Protein AF-A0A7Y6JUR5-F1 (afdb_monomer)

Radius of gyration: 25.13 Å; Cα contacts (8 Å, |Δi|>4): 75; chains: 1; bounding box: 66×39×54 Å

Foldseek 3Di:
DDDDDPVRQVVVLVVQCVVPQAFPVPRHGDDPQWDFDADPVPRHTDGIHHPVVNVVVVVLVVVLVVDDPPDRSVVVVVVVCVCPDPNHDDPPDDDPPDDDPVRVVVVVVVVVVVVVVVVVVVVVVD

Organism: NCBI:txid2782701

pLDDT: mean 94.05, std 4.1, range [61.28, 97.75]

Mean predicted aligned error: 6.37 Å
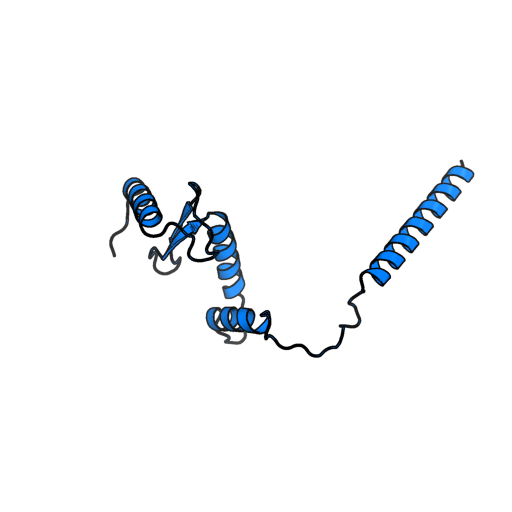
Solvent-accessible surface area (backbone atoms only — not comparable to full-atom values): 7708 Å² total; per-residue (Å²): 139,84,86,74,52,76,68,53,44,54,53,49,49,57,50,47,41,72,80,45,51,42,16,82,84,83,64,45,75,56,70,90,66,54,41,81,41,55,42,91,87,82,68,48,75,74,46,65,32,37,48,67,58,51,59,49,48,55,52,50,56,61,54,36,73,68,52,59,94,89,50,57,44,65,64,49,53,55,51,47,53,51,50,73,35,94,87,22,90,77,84,92,73,79,62,90,87,66,67,54,72,63,56,49,48,52,52,51,50,53,50,52,52,52,53,51,52,50,52,55,51,57,65,73,77,108

Sequence (126 aa):
MRRLSKTELTGYRKRWQRENPTCPLCKRTMDEDTVVDHDHKTGECRAVVCRWCNAVLGKIENWAGRIGQGIDPIAFLSATAEYLGVDGPRRGVIYPSHKTEDEKRLARNKKARLTRAKAKRAAAET

Nearest PDB structures (foldseek):
  8hl4-assembly1_S13P  TM=2.336E-01  e=4.225E+00  Sulfolobus acidocaldarius DSM 639

Secondary structure (DSSP, 8-state):
-PPPPHHHHHHHHHHHHHH-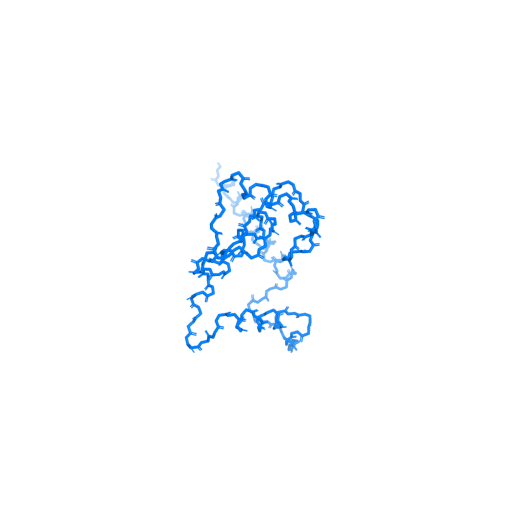-B-TTT-PBP-S-EEEEE-TTT--EEEEEEHHHHHHHHHHHHHHTT--TT--HHHHHHHHHHHHSTTS---S---TTPPPHHHHHHHHHHHHHHHHHHHHHHHH--

Structure (mmCIF, N/CA/C/O backbone):
data_AF-A0A7Y6JUR5-F1
#
_entry.id   AF-A0A7Y6JUR5-F1
#
loop_
_atom_site.group_PDB
_atom_site.id
_atom_site.type_symbol
_atom_site.label_atom_id
_atom_site.label_alt_id
_atom_site.label_comp_id
_atom_site.label_asym_i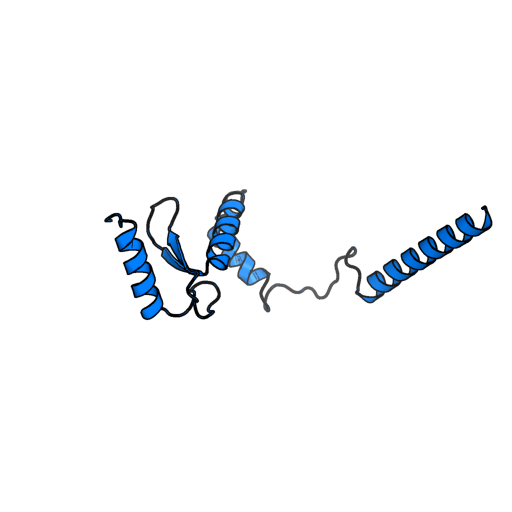d
_atom_site.label_entity_id
_atom_site.lab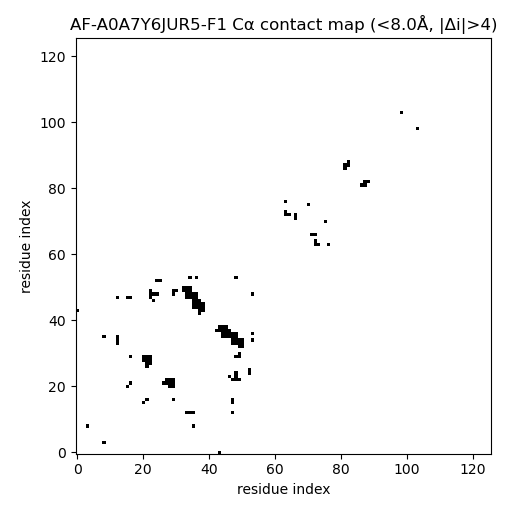el_seq_id
_atom_site.pdbx_PDB_ins_code
_atom_site.Cartn_x
_atom_site.Cartn_y
_atom_site.Cartn_z
_atom_site.occupancy
_atom_site.B_iso_or_equiv
_atom_site.auth_seq_id
_atom_site.auth_comp_id
_atom_site.auth_asym_id
_atom_site.auth_atom_id
_atom_site.pdbx_PDB_model_num
ATOM 1 N N . MET A 1 1 ? -23.611 5.412 17.649 1.00 84.44 1 MET A N 1
ATOM 2 C CA . MET A 1 1 ? -22.190 5.146 17.982 1.00 84.44 1 MET A CA 1
ATOM 3 C C . MET A 1 1 ? -21.689 6.207 18.957 1.00 84.44 1 MET A C 1
ATOM 5 O O . MET A 1 1 ? -22.058 7.365 18.795 1.00 84.44 1 MET A O 1
ATOM 9 N N . ARG A 1 2 ? -20.898 5.837 19.976 1.00 94.00 2 ARG A N 1
ATOM 10 C CA . ARG A 1 2 ? -20.322 6.785 20.954 1.00 94.00 2 ARG A CA 1
ATOM 11 C C . ARG A 1 2 ? -18.919 7.215 20.516 1.00 94.00 2 ARG A C 1
ATOM 13 O O . ARG A 1 2 ? -18.118 6.369 20.138 1.00 94.00 2 ARG A O 1
ATOM 20 N N . ARG A 1 3 ? -18.602 8.510 20.620 1.00 95.12 3 ARG A N 1
ATOM 21 C CA . ARG A 1 3 ? -17.258 9.048 20.347 1.00 95.12 3 ARG A CA 1
ATOM 22 C C . ARG A 1 3 ? -16.314 8.781 21.525 1.00 95.12 3 ARG A C 1
ATOM 24 O O . ARG A 1 3 ? -16.691 9.000 22.674 1.00 95.12 3 ARG A O 1
ATOM 31 N N . LEU A 1 4 ? -15.093 8.338 21.230 1.00 95.25 4 LEU A N 1
ATOM 32 C CA . LEU A 1 4 ? -14.028 8.170 22.222 1.00 95.25 4 LEU A CA 1
ATOM 33 C C . LEU A 1 4 ? -13.299 9.499 22.464 1.00 95.25 4 LEU A C 1
ATOM 35 O O . LEU A 1 4 ? -12.998 10.232 21.521 1.00 95.25 4 LEU A O 1
ATOM 39 N N . SER A 1 5 ? -12.965 9.792 23.718 1.00 95.56 5 SER A N 1
ATOM 40 C CA . SER A 1 5 ? -11.976 10.818 24.067 1.00 95.56 5 SER A CA 1
ATOM 41 C C . SER A 1 5 ? -10.550 10.366 23.710 1.00 95.56 5 SER A C 1
ATOM 43 O O . SER A 1 5 ? -10.296 9.187 23.461 1.00 95.56 5 SER A O 1
ATOM 45 N N . LYS A 1 6 ? -9.575 11.288 23.730 1.00 92.50 6 LYS A N 1
ATOM 46 C CA . LYS A 1 6 ? -8.158 10.964 23.452 1.00 92.50 6 LYS A CA 1
ATOM 47 C C . LYS A 1 6 ? -7.597 9.894 24.404 1.00 92.50 6 LYS A C 1
ATOM 49 O O . LYS A 1 6 ? -6.877 8.988 23.977 1.00 92.50 6 LYS A O 1
ATOM 54 N N . THR A 1 7 ? -7.951 9.976 25.686 1.00 93.62 7 THR A N 1
ATOM 55 C CA . THR A 1 7 ? -7.534 9.004 26.708 1.00 93.62 7 THR A CA 1
ATOM 56 C C . THR A 1 7 ? -8.162 7.638 26.450 1.00 93.62 7 THR A C 1
ATOM 58 O O . THR A 1 7 ? -7.470 6.619 26.458 1.00 93.62 7 THR A O 1
ATOM 61 N N . GLU A 1 8 ? -9.459 7.605 26.137 1.00 96.50 8 GLU A N 1
ATOM 62 C CA . GLU A 1 8 ? -10.157 6.362 25.807 1.00 96.50 8 GLU A CA 1
ATOM 63 C C . GLU A 1 8 ? -9.628 5.721 24.523 1.00 96.50 8 GLU A C 1
ATOM 65 O O . GLU A 1 8 ? -9.502 4.500 24.479 1.00 96.50 8 GLU A O 1
ATOM 70 N N . LEU A 1 9 ? -9.258 6.521 23.517 1.00 95.44 9 LEU A N 1
ATOM 71 C CA . LEU A 1 9 ? -8.656 6.044 22.272 1.00 95.44 9 LEU A CA 1
ATOM 72 C C . LEU A 1 9 ? -7.316 5.345 22.529 1.00 95.44 9 LEU A C 1
ATOM 74 O O . LEU A 1 9 ? -7.043 4.283 21.971 1.00 95.44 9 LEU A O 1
ATOM 78 N N . THR A 1 10 ? -6.498 5.899 23.426 1.00 94.19 10 THR A N 1
ATOM 79 C CA . THR A 1 10 ? -5.224 5.284 23.827 1.00 94.19 10 THR A CA 1
ATOM 80 C C . THR A 1 10 ? -5.455 3.946 24.528 1.00 94.19 10 THR A C 1
ATOM 82 O O . THR A 1 10 ? -4.781 2.961 24.221 1.00 94.19 10 THR A O 1
ATOM 85 N N . GLY A 1 11 ? -6.430 3.886 25.442 1.00 95.19 11 GLY A N 1
ATOM 86 C CA . GLY A 1 11 ? -6.821 2.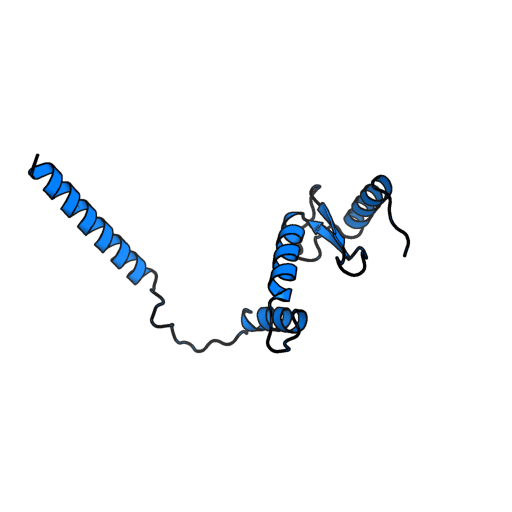643 26.110 1.00 95.19 11 GLY A CA 1
ATOM 87 C C . GLY A 1 11 ? -7.395 1.605 25.142 1.00 95.19 11 GLY A C 1
ATOM 88 O O . GLY A 1 11 ? -7.039 0.432 25.226 1.00 95.19 11 GLY A O 1
ATOM 89 N N . TYR A 1 12 ? -8.234 2.038 24.199 1.00 96.12 12 TYR A N 1
ATOM 90 C CA . TYR A 1 12 ? -8.795 1.206 23.134 1.00 96.12 12 TYR A CA 1
ATOM 91 C C . TYR A 1 12 ? -7.692 0.595 22.267 1.00 96.12 12 TYR A C 1
ATOM 93 O O . TYR A 1 12 ? -7.653 -0.623 22.114 1.00 96.12 12 TYR A O 1
ATOM 101 N N . ARG A 1 13 ? -6.736 1.414 21.804 1.00 95.69 13 ARG A N 1
ATOM 102 C CA . ARG A 1 13 ? -5.591 0.958 21.004 1.00 95.69 13 ARG A CA 1
ATOM 103 C C . ARG A 1 13 ? -4.804 -0.144 21.713 1.00 95.69 13 ARG A C 1
ATOM 105 O O . ARG A 1 13 ? -4.565 -1.199 21.136 1.00 95.69 13 ARG A O 1
ATOM 112 N N . LYS A 1 14 ? -4.461 0.075 22.989 1.00 94.56 14 LYS A N 1
ATOM 113 C CA . LYS A 1 14 ? -3.717 -0.904 23.798 1.00 94.56 14 LYS A CA 1
ATOM 114 C C . LYS A 1 14 ? -4.504 -2.196 24.033 1.00 94.56 14 LYS A C 1
ATOM 116 O O . LYS A 1 14 ? -3.901 -3.263 24.036 1.00 94.56 14 LYS A O 1
ATOM 121 N N . ARG A 1 15 ? -5.823 -2.120 24.261 1.00 95.69 15 ARG A N 1
ATOM 122 C CA . ARG A 1 15 ? -6.678 -3.316 24.400 1.00 95.69 15 ARG A CA 1
ATOM 123 C C . ARG A 1 15 ? -6.702 -4.124 23.107 1.00 95.69 15 ARG A C 1
ATOM 125 O O . ARG A 1 15 ? -6.367 -5.302 23.139 1.00 95.69 15 ARG A O 1
ATOM 132 N N . TRP A 1 16 ? -6.971 -3.462 21.982 1.00 95.81 16 TRP A N 1
ATOM 133 C CA . TRP A 1 16 ? -7.002 -4.106 20.672 1.00 95.81 16 TRP A CA 1
ATOM 134 C C . TRP A 1 16 ? -5.687 -4.811 20.350 1.00 95.81 16 TRP A C 1
ATOM 136 O O . TRP A 1 16 ? -5.717 -5.952 19.915 1.00 95.81 16 TRP A O 1
ATOM 146 N N . GLN A 1 17 ? -4.536 -4.169 20.580 1.00 94.19 17 GLN A N 1
ATOM 147 C CA . GLN A 1 17 ? -3.229 -4.782 20.309 1.00 94.19 17 GLN A CA 1
ATOM 148 C C . GLN A 1 17 ? -2.984 -6.062 21.118 1.00 94.19 17 GLN A C 1
ATOM 150 O O . GLN A 1 17 ? -2.320 -6.965 20.623 1.00 94.19 17 GLN A O 1
ATOM 155 N N . ARG A 1 18 ? -3.503 -6.158 22.349 1.00 94.25 18 ARG A N 1
ATOM 156 C CA . ARG A 1 18 ? -3.378 -7.388 23.148 1.00 94.25 18 ARG A CA 1
ATOM 157 C C . ARG A 1 18 ? -4.233 -8.522 22.596 1.00 94.25 18 ARG A C 1
ATOM 159 O O . ARG A 1 18 ? -3.798 -9.664 22.607 1.00 94.25 18 ARG A O 1
ATOM 166 N N . GLU A 1 19 ? -5.434 -8.198 22.135 1.00 96.25 19 GLU A N 1
ATOM 167 C CA . GLU A 1 19 ? -6.376 -9.166 21.559 1.00 96.25 19 GLU A CA 1
ATOM 168 C C . GLU A 1 19 ? -5.992 -9.555 20.122 1.00 96.25 19 GLU A C 1
ATOM 170 O O . GLU A 1 19 ? -6.234 -10.673 19.683 1.00 96.25 19 GLU A O 1
ATOM 175 N N . ASN A 1 20 ? -5.359 -8.633 19.398 1.00 95.88 20 ASN A N 1
ATOM 176 C CA . ASN A 1 20 ? -4.992 -8.748 17.995 1.00 95.88 20 ASN A CA 1
ATOM 177 C C . ASN A 1 20 ? -3.541 -8.271 17.832 1.00 95.88 20 ASN A C 1
ATOM 179 O O . ASN A 1 20 ? -3.319 -7.118 17.463 1.00 95.88 20 ASN A O 1
ATOM 183 N N . PRO A 1 21 ? -2.532 -9.116 18.104 1.00 95.19 21 PRO A N 1
ATOM 184 C CA . PRO A 1 21 ? -1.128 -8.695 18.107 1.00 95.19 21 PRO A CA 1
ATOM 185 C C . PRO A 1 21 ? -0.561 -8.415 16.708 1.00 95.19 21 PRO A C 1
ATOM 187 O O . PRO A 1 21 ? 0.532 -7.864 16.583 1.00 95.19 21 PRO A O 1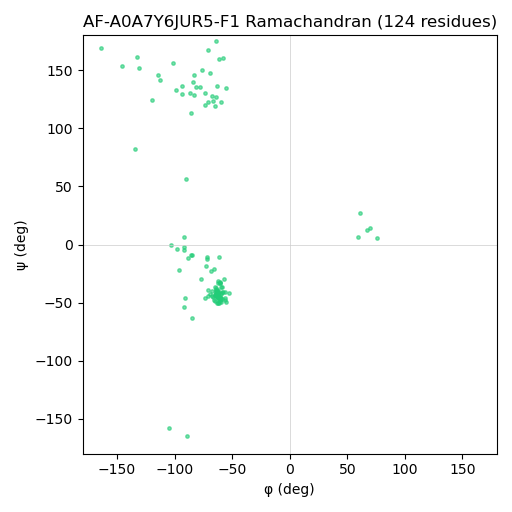
ATOM 190 N N . THR A 1 22 ? -1.278 -8.769 15.640 1.00 97.44 22 THR A N 1
ATOM 191 C CA . THR A 1 22 ? -0.838 -8.596 14.248 1.00 97.44 22 THR A CA 1
ATOM 192 C C . THR A 1 22 ? -1.671 -7.565 13.502 1.00 97.44 22 THR A C 1
ATOM 194 O O . THR A 1 22 ? -2.894 -7.529 13.630 1.00 97.44 22 THR A O 1
ATOM 197 N N . CYS A 1 23 ? -1.022 -6.773 12.650 1.00 96.94 23 CYS A N 1
ATOM 198 C CA . CYS A 1 23 ? -1.689 -5.803 11.791 1.00 96.94 23 CYS A CA 1
ATOM 199 C C . CYS A 1 23 ? -2.605 -6.534 10.790 1.00 96.94 23 CYS A C 1
ATOM 201 O O . CYS A 1 23 ? -2.116 -7.389 10.045 1.00 96.94 23 CYS A O 1
ATOM 203 N N . PRO A 1 24 ? -3.901 -6.190 10.688 1.00 97.00 24 PRO A N 1
ATOM 204 C CA . PRO A 1 24 ? -4.832 -6.902 9.813 1.00 97.00 24 PRO A CA 1
ATOM 205 C C . PRO A 1 24 ? -4.508 -6.744 8.321 1.00 97.00 24 PRO A C 1
ATOM 207 O O . PRO A 1 24 ? -4.913 -7.601 7.539 1.00 97.00 24 PRO A O 1
ATOM 210 N N . LEU A 1 25 ? -3.754 -5.707 7.934 1.00 96.00 25 LEU A N 1
ATOM 211 C CA . LEU A 1 25 ? -3.363 -5.443 6.546 1.00 96.00 25 LEU A CA 1
ATOM 212 C C . LEU A 1 25 ? -2.111 -6.230 6.143 1.00 96.00 25 LEU A C 1
ATOM 214 O O . LEU A 1 25 ? -2.173 -7.096 5.280 1.00 96.00 25 LEU A O 1
ATOM 218 N N . CYS A 1 26 ? -0.968 -5.967 6.785 1.00 96.25 26 CYS A N 1
ATOM 219 C CA . CYS A 1 26 ? 0.302 -6.605 6.406 1.00 96.25 26 CYS A CA 1
ATOM 220 C C . CYS A 1 26 ? 0.616 -7.907 7.153 1.00 96.25 26 CYS A C 1
ATOM 222 O O . CYS A 1 26 ? 1.669 -8.489 6.912 1.00 96.25 26 CYS A O 1
ATOM 224 N N . LYS A 1 27 ? -0.240 -8.328 8.093 1.00 96.69 27 LYS A N 1
ATOM 225 C CA . LYS A 1 27 ? -0.105 -9.543 8.920 1.00 96.69 27 LYS A CA 1
ATOM 226 C C . LYS A 1 27 ? 1.160 -9.631 9.788 1.00 96.69 27 LYS A C 1
ATOM 228 O O . LYS A 1 27 ? 1.375 -10.633 10.456 1.00 96.69 27 LYS A O 1
ATOM 233 N N . ARG A 1 28 ? 1.974 -8.573 9.841 1.00 95.31 28 ARG A N 1
ATOM 234 C CA . ARG A 1 28 ? 3.137 -8.473 10.737 1.00 95.31 28 ARG A CA 1
ATOM 235 C C . ARG A 1 28 ? 2.700 -8.168 12.168 1.00 95.31 28 ARG A C 1
ATOM 237 O O . ARG A 1 28 ? 1.706 -7.466 12.366 1.00 95.31 28 ARG A O 1
ATOM 244 N N . THR A 1 29 ? 3.473 -8.638 13.143 1.00 95.31 29 THR A N 1
ATOM 245 C CA . THR A 1 29 ? 3.327 -8.255 14.554 1.00 95.31 29 THR A CA 1
ATOM 246 C C . THR A 1 29 ? 3.412 -6.739 14.699 1.00 95.31 29 THR A C 1
ATOM 248 O O . THR A 1 29 ? 4.259 -6.097 14.078 1.00 95.31 29 THR A O 1
ATOM 251 N N . MET A 1 30 ? 2.499 -6.164 15.473 1.00 91.56 30 MET A N 1
ATOM 252 C CA . MET A 1 30 ? 2.453 -4.731 15.725 1.00 91.56 30 MET A CA 1
ATOM 253 C C . MET A 1 30 ? 3.449 -4.338 16.814 1.00 91.56 30 MET A C 1
ATOM 255 O O . MET A 1 30 ? 3.521 -4.982 17.856 1.00 91.56 30 MET A O 1
ATOM 259 N N . ASP A 1 31 ? 4.180 -3.256 16.565 1.00 87.88 31 ASP A N 1
ATOM 260 C CA . ASP A 1 31 ? 5.022 -2.579 17.545 1.00 87.88 31 ASP A CA 1
ATOM 261 C C . ASP A 1 31 ? 4.217 -1.494 18.293 1.00 87.88 31 ASP A C 1
ATOM 263 O O . ASP A 1 31 ? 2.980 -1.468 18.281 1.00 87.88 31 ASP A O 1
ATOM 267 N N . GLU A 1 32 ? 4.907 -0.595 18.991 1.00 86.38 32 GLU A N 1
ATOM 268 C CA . GLU A 1 32 ? 4.266 0.507 19.716 1.00 86.38 32 GLU A CA 1
ATOM 269 C C . GLU A 1 32 ? 3.713 1.605 18.786 1.00 86.38 32 GLU A C 1
ATOM 271 O O . GLU A 1 32 ? 2.827 2.376 19.190 1.00 86.38 32 GLU A O 1
ATOM 276 N N . ASP A 1 33 ? 4.178 1.660 17.531 1.00 92.31 33 ASP A N 1
ATOM 277 C CA . ASP A 1 33 ? 3.823 2.687 16.550 1.00 92.31 33 ASP A CA 1
ATOM 278 C C . ASP A 1 33 ? 2.591 2.302 15.716 1.00 92.31 33 ASP A C 1
ATOM 280 O O . ASP A 1 33 ? 2.567 2.261 14.478 1.00 92.31 33 ASP A O 1
ATOM 284 N N . THR A 1 34 ? 1.509 2.029 16.437 1.00 96.00 34 THR A N 1
ATOM 285 C CA . THR A 1 34 ? 0.197 1.765 15.856 1.00 96.00 34 THR A CA 1
ATOM 286 C C . THR A 1 34 ? -0.736 2.955 15.930 1.00 96.00 34 THR A C 1
ATOM 288 O O . THR A 1 34 ? -0.640 3.819 16.804 1.00 96.00 34 THR A O 1
ATOM 291 N N . VAL A 1 35 ? -1.703 2.971 15.026 1.00 96.56 35 VAL A N 1
ATOM 292 C CA . VAL A 1 35 ? -2.740 3.994 14.943 1.00 96.56 35 VAL A CA 1
ATOM 293 C C . VAL A 1 35 ? -4.108 3.333 14.835 1.00 96.56 35 VAL A C 1
ATOM 295 O O . VAL A 1 35 ? -4.222 2.201 14.366 1.00 96.56 35 VAL A O 1
ATOM 298 N N . VAL A 1 36 ? -5.136 4.033 15.312 1.00 97.38 36 VAL A N 1
ATOM 299 C CA . VAL A 1 36 ? -6.530 3.616 15.134 1.00 97.38 36 VAL A CA 1
ATOM 300 C C . VAL A 1 36 ? -6.997 4.157 13.789 1.00 97.38 36 VAL A C 1
ATOM 302 O O . VAL A 1 36 ? -7.080 5.371 13.603 1.00 97.38 36 VAL A O 1
ATOM 305 N N . ASP A 1 37 ? -7.255 3.251 12.861 1.00 97.56 37 ASP A N 1
ATOM 306 C CA . ASP A 1 37 ? -7.811 3.549 11.550 1.00 97.56 37 ASP A CA 1
ATOM 307 C C . ASP A 1 37 ? -9.341 3.671 11.636 1.00 97.56 37 ASP A C 1
ATOM 309 O O . ASP A 1 37 ? -9.987 2.992 12.442 1.00 97.56 37 ASP A O 1
ATOM 313 N N . HIS A 1 38 ? -9.928 4.550 10.826 1.00 96.31 38 HIS A N 1
ATOM 314 C CA . HIS A 1 38 ? -11.366 4.809 10.821 1.00 96.31 38 HIS A CA 1
ATOM 315 C C . HIS A 1 38 ? -11.875 5.132 9.419 1.00 96.31 38 HIS A C 1
ATOM 317 O O . HIS A 1 38 ? -11.142 5.642 8.575 1.00 96.31 38 HIS A O 1
ATOM 323 N N . ASP A 1 39 ? -13.149 4.848 9.182 1.00 93.81 39 ASP A N 1
ATOM 324 C CA . ASP A 1 39 ? -13.832 5.235 7.956 1.00 93.81 39 ASP A CA 1
ATOM 325 C C . ASP A 1 39 ? -14.049 6.760 7.945 1.00 93.81 39 ASP A C 1
ATOM 327 O O . ASP A 1 39 ? -14.670 7.324 8.848 1.00 93.81 39 ASP A O 1
ATOM 331 N N . HIS A 1 40 ? -13.539 7.448 6.922 1.00 90.50 40 HIS A N 1
ATOM 332 C CA . HIS A 1 40 ? -13.636 8.907 6.809 1.00 90.50 40 HIS A CA 1
ATOM 333 C C . HIS A 1 40 ? -15.047 9.430 6.470 1.00 90.50 40 HIS A C 1
ATOM 335 O O . HIS A 1 40 ? -15.286 10.632 6.575 1.00 90.50 40 HIS A O 1
ATOM 341 N N . LYS A 1 41 ? -15.982 8.563 6.062 1.00 90.25 41 LYS A N 1
ATOM 342 C CA . LYS A 1 41 ? -17.387 8.902 5.793 1.00 90.25 41 LYS A CA 1
ATOM 343 C C . LYS A 1 41 ? -18.250 8.730 7.040 1.00 90.25 41 LYS A C 1
ATOM 345 O O . LYS A 1 41 ? -19.058 9.606 7.338 1.00 90.25 41 LYS A O 1
ATOM 350 N N . THR A 1 42 ? -18.102 7.615 7.759 1.00 94.62 42 THR A N 1
ATOM 351 C CA . THR A 1 42 ? -18.955 7.294 8.923 1.00 94.62 42 THR A CA 1
ATOM 352 C C . THR A 1 42 ? -18.330 7.692 10.262 1.00 94.62 42 THR A C 1
ATOM 354 O O . THR A 1 42 ? -19.043 7.873 11.251 1.00 94.62 42 THR A O 1
ATOM 357 N N . GLY A 1 43 ? -17.005 7.840 10.310 1.00 94.56 43 GLY A N 1
ATOM 358 C CA . GLY A 1 43 ? -16.236 8.044 11.537 1.00 94.56 43 GLY A CA 1
ATOM 359 C C . GLY A 1 43 ? -16.048 6.775 12.376 1.00 94.56 43 GLY A C 1
ATOM 360 O O . GLY A 1 43 ? -15.529 6.857 13.491 1.00 94.56 43 GLY A O 1
ATOM 361 N N . GLU A 1 44 ? -16.482 5.612 11.885 1.00 96.88 44 GLU A N 1
ATOM 362 C CA . GLU A 1 44 ? -16.383 4.341 12.600 1.00 96.88 44 GLU A CA 1
ATOM 363 C C . GLU A 1 44 ? -14.939 3.822 12.612 1.00 96.88 44 GLU A C 1
ATOM 365 O O . GLU A 1 44 ? -14.272 3.769 11.580 1.00 96.88 44 GLU A O 1
ATOM 370 N N . CYS A 1 45 ? -14.437 3.439 13.791 1.00 96.56 45 CYS A N 1
ATOM 371 C CA . CYS A 1 45 ? -13.115 2.823 13.919 1.00 96.56 45 CYS A CA 1
ATOM 372 C C . CYS A 1 45 ? -13.127 1.435 13.268 1.00 96.56 45 CYS A C 1
ATOM 374 O O . CYS A 1 45 ? -13.960 0.605 13.622 1.00 96.56 45 CYS A O 1
ATOM 376 N N . ARG A 1 46 ? -12.179 1.171 12.365 1.00 96.75 46 ARG A N 1
ATOM 377 C CA . ARG A 1 46 ? -12.083 -0.098 11.628 1.00 96.75 46 ARG A CA 1
ATOM 378 C C . ARG A 1 46 ? -11.180 -1.093 12.345 1.00 96.75 46 ARG A C 1
ATOM 380 O O . ARG A 1 46 ? -11.580 -2.222 12.612 1.00 96.75 46 ARG A O 1
ATOM 387 N N . ALA A 1 47 ? -9.957 -0.672 12.659 1.00 97.25 47 ALA A N 1
ATOM 388 C CA . ALA A 1 47 ? -8.973 -1.499 13.347 1.00 97.25 47 ALA A CA 1
ATOM 389 C C . ALA A 1 47 ? -7.821 -0.665 13.916 1.00 97.25 47 ALA A C 1
ATOM 391 O O . ALA A 1 47 ? -7.620 0.495 13.555 1.00 97.25 47 ALA A O 1
ATOM 392 N N . VAL A 1 48 ? -6.996 -1.293 14.754 1.00 97.75 48 VAL A N 1
ATOM 393 C CA . VAL A 1 48 ? -5.629 -0.817 14.987 1.00 97.75 48 VAL A CA 1
ATOM 394 C C . VAL A 1 48 ? -4.701 -1.416 13.937 1.00 97.75 48 VAL A C 1
ATOM 396 O O . VAL A 1 48 ? -4.699 -2.627 13.709 1.00 97.75 48 VAL A O 1
ATOM 399 N N . VAL A 1 49 ? -3.898 -0.562 13.308 1.00 97.69 49 VAL A N 1
ATOM 400 C CA . VAL A 1 49 ? -2.944 -0.929 12.253 1.00 97.69 49 VAL A CA 1
ATOM 401 C C . VAL A 1 49 ? -1.578 -0.297 12.529 1.00 97.69 49 VAL A C 1
ATOM 403 O O . VAL A 1 49 ? -1.473 0.681 13.272 1.00 97.69 49 VAL A O 1
ATOM 406 N N . CYS A 1 50 ? -0.509 -0.811 11.914 1.00 96.44 50 CYS A N 1
ATOM 407 C CA . CYS A 1 50 ? 0.789 -0.130 11.972 1.00 96.44 50 CYS A CA 1
ATOM 408 C C . CYS A 1 50 ? 0.758 1.182 11.169 1.00 96.44 50 CYS A C 1
ATOM 410 O O . CYS A 1 50 ? 0.081 1.271 10.136 1.00 96.44 50 CYS A O 1
ATOM 412 N N . ARG A 1 51 ? 1.520 2.193 11.612 1.00 95.94 51 ARG A N 1
ATOM 413 C CA . ARG A 1 51 ? 1.524 3.534 10.999 1.00 95.94 51 ARG A CA 1
ATOM 414 C C . ARG A 1 51 ? 1.764 3.507 9.491 1.00 95.94 51 ARG A C 1
ATOM 416 O O . ARG A 1 51 ? 1.095 4.223 8.745 1.00 95.94 51 ARG A O 1
ATOM 423 N N . TRP A 1 52 ? 2.687 2.663 9.032 1.00 95.88 52 TRP A N 1
ATOM 424 C CA . TRP A 1 52 ? 2.991 2.533 7.608 1.00 95.88 52 TRP A CA 1
ATOM 425 C C . TRP A 1 52 ? 1.785 2.042 6.796 1.00 95.88 52 TRP A C 1
ATOM 427 O O . TRP A 1 52 ? 1.462 2.643 5.773 1.00 95.88 52 TRP A O 1
ATOM 437 N N . CYS A 1 53 ? 1.080 1.002 7.265 1.00 97.19 53 CYS A N 1
ATOM 438 C CA . CYS A 1 53 ? -0.106 0.502 6.562 1.00 97.19 53 CYS A CA 1
ATOM 439 C C . CYS A 1 53 ? -1.206 1.563 6.509 1.00 97.19 53 CYS A C 1
ATOM 441 O O . CYS A 1 53 ? -1.810 1.734 5.459 1.00 97.19 53 CYS A O 1
ATOM 443 N N . ASN A 1 54 ? -1.414 2.316 7.594 1.00 97.44 54 ASN A N 1
ATOM 444 C CA . ASN A 1 54 ? -2.388 3.409 7.620 1.00 97.44 54 ASN A CA 1
ATOM 445 C C . ASN A 1 54 ? -2.078 4.490 6.574 1.00 97.44 54 ASN A C 1
ATOM 447 O O . ASN A 1 54 ? -2.951 4.927 5.829 1.00 97.44 54 ASN A O 1
ATOM 451 N N . ALA A 1 55 ? -0.811 4.905 6.487 1.00 96.25 55 ALA A N 1
ATOM 452 C CA . ALA A 1 55 ? -0.379 5.914 5.525 1.00 96.25 55 ALA A CA 1
ATOM 453 C C . ALA A 1 55 ? -0.543 5.443 4.071 1.00 96.25 55 ALA A C 1
ATOM 455 O O . ALA A 1 55 ? -0.894 6.237 3.198 1.00 96.25 55 ALA A O 1
ATOM 456 N N . VAL A 1 56 ? -0.284 4.161 3.797 1.00 96.94 56 VAL A N 1
ATOM 457 C CA . VAL A 1 56 ? -0.500 3.568 2.470 1.00 96.94 56 VAL A CA 1
ATOM 458 C C . VAL A 1 56 ? -1.991 3.433 2.168 1.00 96.94 56 VAL A C 1
ATOM 460 O O . VAL A 1 56 ? -2.406 3.819 1.078 1.00 96.94 56 VAL A O 1
ATOM 463 N N . LEU A 1 57 ? -2.798 2.968 3.126 1.00 95.88 57 LEU A N 1
ATOM 464 C CA . LEU A 1 57 ? -4.247 2.832 2.977 1.00 95.88 57 LEU A CA 1
ATOM 465 C C . LEU A 1 57 ? -4.890 4.169 2.594 1.00 95.88 57 LEU A C 1
ATOM 467 O O . LEU A 1 57 ? -5.593 4.230 1.593 1.00 95.88 57 LEU A O 1
ATOM 471 N N . GLY A 1 58 ? -4.548 5.261 3.285 1.00 94.12 58 GLY A N 1
ATOM 472 C CA . GLY A 1 58 ? -5.066 6.589 2.941 1.00 94.12 58 GLY A CA 1
ATOM 473 C C . GLY A 1 58 ? -4.687 7.056 1.527 1.00 94.12 58 GLY A C 1
ATOM 474 O O . GLY A 1 58 ? -5.478 7.724 0.859 1.00 94.12 58 GLY A O 1
ATOM 475 N N . LYS A 1 59 ? -3.502 6.679 1.021 1.00 95.62 59 LYS A N 1
ATOM 476 C CA . LYS A 1 59 ? -3.113 6.952 -0.377 1.00 95.62 59 LYS A CA 1
ATOM 477 C C . LYS A 1 59 ? -3.934 6.125 -1.362 1.00 95.62 59 LYS A C 1
ATOM 479 O O . LYS A 1 59 ? -4.347 6.666 -2.385 1.00 95.62 59 LYS A O 1
ATOM 484 N N . ILE A 1 60 ? -4.153 4.845 -1.058 1.00 95.19 60 ILE A N 1
ATOM 485 C CA . ILE A 1 60 ? -4.962 3.943 -1.882 1.00 95.19 60 ILE A CA 1
ATOM 486 C C . ILE A 1 60 ? -6.397 4.460 -1.950 1.00 95.19 60 ILE A C 1
ATOM 488 O O . ILE A 1 60 ? -6.903 4.632 -3.048 1.00 95.19 60 ILE A O 1
ATOM 492 N N . GLU A 1 61 ? -7.022 4.783 -0.820 1.00 92.75 61 GLU A N 1
ATOM 493 C CA . GLU A 1 61 ? -8.402 5.286 -0.771 1.00 92.75 61 GLU A CA 1
ATOM 494 C C . GLU A 1 61 ? -8.576 6.596 -1.547 1.00 92.75 61 GLU A C 1
ATOM 496 O O . GLU A 1 61 ? -9.502 6.730 -2.347 1.00 92.75 61 GLU A O 1
ATOM 501 N N . ASN A 1 62 ? -7.656 7.549 -1.365 1.00 91.81 62 ASN A N 1
ATOM 502 C CA . ASN A 1 62 ? -7.681 8.816 -2.098 1.00 91.81 62 ASN A CA 1
ATOM 503 C C . ASN A 1 62 ? -7.536 8.591 -3.611 1.00 91.81 62 ASN A C 1
ATOM 505 O O . ASN A 1 62 ? -8.276 9.167 -4.408 1.00 91.81 62 ASN A O 1
ATOM 509 N N . TRP A 1 63 ? -6.595 7.735 -4.017 1.00 94.44 63 TRP A N 1
ATOM 510 C CA . TRP A 1 63 ? -6.397 7.426 -5.428 1.00 94.44 63 TRP A CA 1
ATOM 511 C C . TRP A 1 63 ? -7.577 6.649 -6.022 1.00 94.44 63 TRP A C 1
ATOM 513 O O . TRP A 1 63 ? -8.002 6.959 -7.131 1.00 94.44 63 TRP A O 1
ATOM 523 N N . ALA A 1 64 ? -8.140 5.694 -5.282 1.00 93.25 64 ALA A N 1
ATOM 524 C CA . ALA A 1 64 ? -9.255 4.864 -5.721 1.00 93.25 64 ALA A CA 1
ATOM 525 C C . ALA A 1 64 ? -10.509 5.703 -6.009 1.00 93.25 64 ALA A C 1
ATOM 527 O O . ALA A 1 64 ? -11.236 5.410 -6.951 1.00 93.25 64 ALA A O 1
ATOM 528 N N . GLY A 1 65 ? -10.710 6.819 -5.299 1.00 87.81 65 GLY A N 1
ATOM 529 C CA . GLY A 1 65 ? -11.768 7.787 -5.617 1.00 87.81 65 GLY A CA 1
ATOM 530 C C . GLY A 1 65 ? -11.654 8.446 -7.001 1.00 87.81 65 GLY A C 1
ATOM 531 O O . GLY A 1 65 ? -12.589 9.110 -7.436 1.00 87.81 65 GLY A O 1
ATOM 532 N N . ARG A 1 66 ? -10.527 8.277 -7.705 1.00 92.69 66 ARG A N 1
ATOM 533 C CA . ARG A 1 66 ? -10.309 8.773 -9.077 1.00 92.69 66 ARG A CA 1
ATOM 534 C C . ARG A 1 66 ? -10.676 7.749 -10.147 1.00 92.69 66 ARG A C 1
ATOM 536 O O . ARG A 1 66 ? -10.587 8.061 -11.334 1.00 92.69 66 ARG A O 1
ATOM 543 N N . ILE A 1 67 ? -11.037 6.532 -9.748 1.00 93.38 67 ILE A N 1
ATOM 544 C CA . ILE A 1 67 ? -11.533 5.508 -10.662 1.00 93.38 67 ILE A CA 1
ATOM 545 C C . ILE A 1 67 ? -12.866 6.012 -11.231 1.00 93.38 67 ILE A C 1
ATOM 547 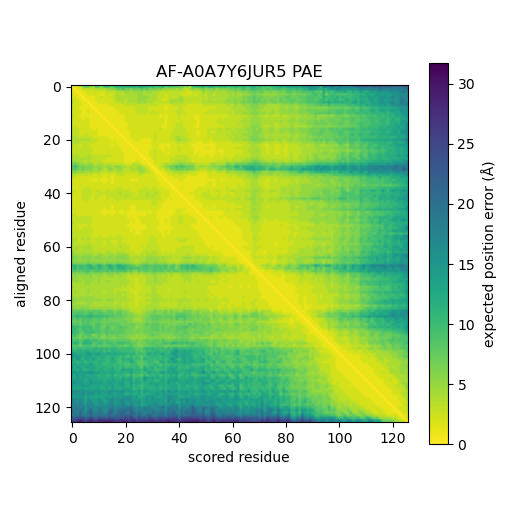O O . ILE A 1 67 ? -13.796 6.321 -10.492 1.00 93.38 67 ILE A O 1
ATOM 551 N N . GLY A 1 68 ? -12.911 6.181 -12.553 1.00 90.25 68 GLY A N 1
ATOM 552 C CA . GLY A 1 68 ? -14.071 6.698 -13.280 1.00 90.25 68 GLY A CA 1
ATOM 553 C C . GLY A 1 68 ? -14.835 5.604 -14.025 1.00 90.25 68 GLY A C 1
ATOM 554 O O . GLY A 1 68 ? -14.711 4.421 -13.725 1.00 90.25 68 GLY A O 1
ATOM 555 N N . GLN A 1 69 ? -15.600 6.011 -15.045 1.00 90.50 69 GLN A N 1
ATOM 556 C CA . GLN A 1 69 ? -16.298 5.098 -15.969 1.00 90.50 69 GLN A CA 1
ATOM 557 C C . GLN A 1 69 ? -17.333 4.175 -15.294 1.00 90.50 69 GLN A C 1
ATOM 559 O O . GLN A 1 69 ? -17.608 3.085 -15.783 1.00 90.50 69 GLN A O 1
ATOM 564 N N . GLY A 1 70 ? -17.906 4.603 -14.163 1.00 92.50 70 GLY A N 1
ATOM 565 C CA . GLY A 1 70 ? -18.911 3.821 -13.433 1.00 92.50 70 GLY A CA 1
ATOM 566 C C . GLY A 1 70 ? -18.361 2.568 -12.745 1.00 92.50 70 GLY A C 1
ATOM 567 O O . GLY A 1 70 ? -19.140 1.712 -12.337 1.00 92.50 70 GLY A O 1
ATOM 568 N N . ILE A 1 71 ? -17.039 2.445 -12.618 1.00 94.38 71 ILE A N 1
ATOM 569 C CA . ILE A 1 71 ? -16.400 1.312 -11.951 1.00 94.38 71 ILE A CA 1
ATOM 570 C C . ILE A 1 71 ? -16.389 1.561 -10.442 1.00 94.38 71 ILE A C 1
ATOM 572 O O . ILE A 1 71 ? -15.924 2.606 -9.986 1.00 94.38 71 ILE A O 1
ATOM 576 N N . ASP A 1 72 ? -16.860 0.583 -9.664 1.00 93.88 72 ASP A N 1
ATOM 577 C CA . ASP A 1 72 ? -16.746 0.631 -8.208 1.00 93.88 72 ASP A CA 1
ATOM 578 C C . ASP A 1 72 ? -15.265 0.533 -7.780 1.00 93.88 72 ASP A C 1
ATOM 580 O O . ASP A 1 72 ? -14.583 -0.438 -8.136 1.00 93.88 72 ASP A O 1
ATOM 584 N N . PRO A 1 73 ? -14.744 1.508 -7.011 1.00 93.50 73 PRO A N 1
ATOM 585 C CA . PRO A 1 73 ? -13.340 1.523 -6.622 1.00 93.50 73 PRO A CA 1
ATOM 586 C C . PRO A 1 73 ? -12.896 0.290 -5.833 1.00 93.50 73 PRO A C 1
ATOM 588 O O . PRO A 1 73 ? -11.769 -0.171 -6.007 1.00 93.50 73 PRO A O 1
ATOM 591 N N . ILE A 1 74 ? -13.758 -0.252 -4.968 1.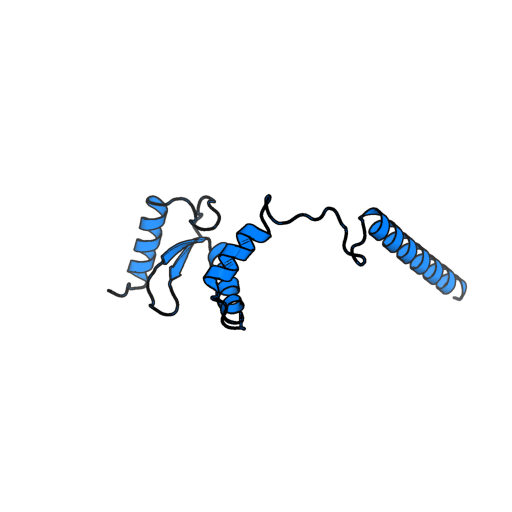00 92.12 74 ILE A N 1
ATOM 592 C CA . ILE A 1 74 ? -13.410 -1.403 -4.130 1.00 92.12 74 ILE A CA 1
ATOM 593 C C . ILE A 1 74 ? -13.359 -2.671 -4.980 1.00 92.12 74 ILE A C 1
ATOM 595 O O . ILE A 1 74 ? -12.365 -3.394 -4.924 1.00 92.12 74 ILE A O 1
ATOM 599 N N . ALA A 1 75 ? -14.359 -2.891 -5.835 1.00 94.19 75 ALA A N 1
ATOM 600 C CA . ALA A 1 75 ? -14.367 -3.989 -6.797 1.00 94.19 75 ALA A CA 1
ATOM 601 C C . ALA A 1 75 ? -13.133 -3.950 -7.712 1.00 94.19 75 ALA A C 1
ATOM 603 O O . ALA A 1 75 ? -12.507 -4.981 -7.960 1.00 94.19 75 ALA A O 1
ATOM 604 N N . PHE A 1 76 ? -12.727 -2.758 -8.163 1.00 95.44 76 PHE A N 1
ATOM 605 C CA . PHE A 1 76 ? -11.514 -2.595 -8.961 1.00 95.44 76 PHE A CA 1
ATOM 606 C C . PHE A 1 76 ? -10.239 -2.950 -8.190 1.00 95.44 76 PHE A C 1
ATOM 608 O O . PHE A 1 76 ? -9.359 -3.614 -8.739 1.00 95.44 76 PHE A O 1
ATOM 615 N N . LEU A 1 77 ? -10.111 -2.527 -6.928 1.00 94.69 77 LEU A N 1
ATOM 616 C CA . LEU A 1 77 ? -8.951 -2.867 -6.097 1.00 94.69 77 LEU A CA 1
ATOM 617 C C . LEU A 1 77 ? -8.861 -4.378 -5.843 1.00 94.69 77 LEU A C 1
ATOM 619 O O . LEU A 1 77 ? -7.767 -4.938 -5.928 1.00 94.69 77 LEU A O 1
ATOM 623 N N . SER A 1 78 ? -9.994 -5.044 -5.607 1.00 94.50 78 SER A N 1
ATOM 624 C CA . SER A 1 78 ? -10.056 -6.505 -5.499 1.00 94.50 78 SER A CA 1
ATOM 625 C C . SER A 1 78 ? -9.620 -7.191 -6.797 1.00 94.50 78 SER A C 1
ATOM 627 O O . SER A 1 78 ? -8.697 -8.003 -6.776 1.00 94.50 78 SER A O 1
ATOM 629 N N . ALA A 1 79 ? -10.181 -6.791 -7.942 1.00 95.19 79 ALA A N 1
ATOM 630 C CA . ALA A 1 79 ? -9.792 -7.335 -9.245 1.00 95.19 79 ALA A CA 1
ATOM 631 C C . ALA A 1 79 ? -8.317 -7.051 -9.587 1.00 95.19 79 ALA A C 1
ATOM 633 O O . ALA A 1 79 ? -7.646 -7.866 -10.214 1.00 95.19 79 ALA A O 1
ATOM 634 N N . THR A 1 80 ? -7.780 -5.910 -9.146 1.00 95.56 80 THR A N 1
ATOM 635 C CA . THR A 1 80 ? -6.360 -5.565 -9.309 1.00 95.56 80 THR A CA 1
ATOM 636 C C . THR A 1 80 ? -5.463 -6.538 -8.548 1.00 95.56 80 THR A C 1
ATOM 638 O O . THR A 1 80 ? -4.431 -6.953 -9.077 1.00 95.56 80 THR A O 1
ATOM 641 N N . ALA A 1 81 ? -5.843 -6.916 -7.324 1.00 94.19 81 ALA A N 1
ATOM 642 C CA . ALA A 1 81 ? -5.094 -7.887 -6.532 1.00 94.19 81 ALA A CA 1
ATOM 643 C C . ALA A 1 81 ? -5.043 -9.260 -7.221 1.00 94.19 81 ALA A C 1
ATOM 645 O O . ALA A 1 81 ? -3.975 -9.866 -7.287 1.00 94.19 81 ALA A O 1
ATOM 646 N N . GLU A 1 82 ? -6.161 -9.709 -7.793 1.00 95.56 82 GLU A N 1
ATOM 647 C CA . GLU A 1 82 ? -6.232 -10.950 -8.576 1.00 95.56 82 GLU A CA 1
ATOM 648 C C . GLU A 1 82 ? -5.400 -10.856 -9.865 1.00 95.56 82 GLU A C 1
ATOM 650 O O . GLU A 1 82 ? -4.570 -11.722 -10.141 1.00 95.56 82 GLU A O 1
ATOM 655 N N . TYR A 1 83 ? -5.547 -9.766 -10.625 1.00 96.69 83 TYR A N 1
ATOM 656 C CA . TYR A 1 83 ? -4.853 -9.554 -11.899 1.00 96.69 83 TYR A CA 1
ATOM 657 C C . TYR A 1 83 ? -3.326 -9.490 -11.751 1.00 96.69 83 TYR A C 1
ATOM 659 O O . TYR A 1 83 ? -2.592 -9.987 -12.605 1.00 96.69 83 TYR A O 1
ATOM 667 N N . LEU A 1 84 ? -2.832 -8.855 -10.685 1.00 96.62 84 LEU A N 1
ATOM 668 C CA . LEU A 1 84 ? -1.398 -8.750 -10.395 1.00 96.62 84 LEU A CA 1
ATOM 669 C C . LEU A 1 84 ? -0.846 -9.968 -9.642 1.00 96.62 84 LEU A C 1
ATOM 671 O O . LEU A 1 84 ? 0.372 -10.072 -9.469 1.00 96.62 84 LEU A O 1
ATOM 675 N N . GLY A 1 85 ? -1.724 -10.863 -9.187 1.00 95.12 85 GLY A N 1
ATOM 676 C CA . GLY A 1 85 ? -1.377 -12.063 -8.444 1.00 95.12 85 GLY A CA 1
ATOM 677 C C . GLY A 1 85 ? -0.542 -13.065 -9.244 1.00 95.12 85 GLY A C 1
ATOM 678 O O . GLY A 1 85 ? -0.274 -12.906 -10.439 1.00 95.12 85 GLY A O 1
ATOM 679 N N . VAL A 1 86 ? -0.119 -14.130 -8.560 1.00 92.25 86 VAL A N 1
ATOM 680 C CA . VAL A 1 86 ? 0.668 -15.220 -9.167 1.00 92.25 86 VAL A CA 1
ATOM 681 C C . VAL A 1 86 ? -0.082 -15.898 -10.314 1.00 92.25 86 VAL A C 1
ATOM 683 O O . VAL A 1 86 ? 0.526 -16.173 -11.346 1.00 92.25 86 VAL A O 1
ATOM 686 N N . ASP A 1 87 ? -1.400 -16.039 -10.169 1.00 92.44 87 ASP A N 1
ATOM 687 C CA . ASP A 1 87 ? -2.301 -16.648 -11.154 1.00 92.44 87 ASP A CA 1
ATOM 688 C C . ASP A 1 87 ? -2.902 -15.625 -12.134 1.00 92.44 8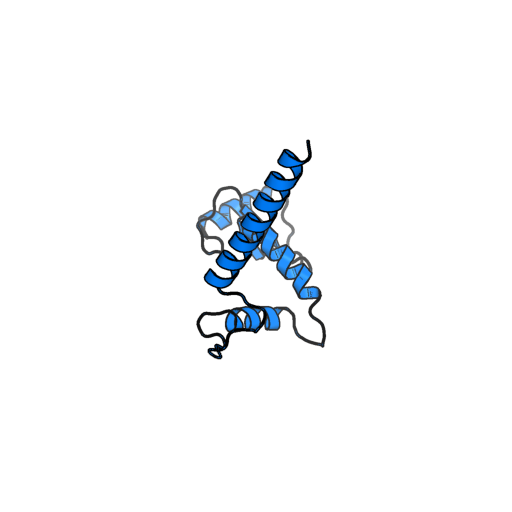7 ASP A C 1
ATOM 690 O O . ASP A 1 87 ? -3.759 -15.954 -12.956 1.00 92.44 87 ASP A O 1
ATOM 694 N N . GLY A 1 88 ? -2.450 -14.370 -12.067 1.00 93.88 88 GLY A N 1
ATOM 695 C CA . GLY A 1 88 ? -2.849 -13.323 -12.995 1.00 93.88 88 GLY A CA 1
ATOM 696 C C . GLY A 1 88 ? -2.450 -13.645 -14.443 1.00 93.88 88 GLY A C 1
ATOM 697 O O . GLY A 1 88 ? -1.544 -14.446 -14.693 1.00 93.88 88 GLY A O 1
ATOM 698 N N . PRO A 1 89 ? -3.082 -13.010 -15.443 1.00 95.25 89 PRO A N 1
ATOM 699 C CA . PRO A 1 89 ? -2.861 -13.340 -16.846 1.00 95.25 89 PRO A CA 1
ATOM 700 C C . PRO A 1 89 ? -1.395 -13.157 -17.263 1.00 95.25 89 PRO A C 1
ATOM 702 O O . PRO A 1 89 ? -0.832 -12.063 -17.209 1.00 95.25 89 PRO A O 1
ATOM 705 N N . ARG A 1 90 ? -0.782 -14.232 -17.772 1.00 93.88 90 ARG A N 1
ATOM 706 C CA . ARG A 1 90 ? 0.559 -14.229 -18.373 1.00 93.88 90 ARG A CA 1
ATOM 707 C C . ARG A 1 90 ? 0.463 -14.690 -19.821 1.00 93.88 90 ARG A C 1
ATOM 709 O O . ARG A 1 90 ? -0.047 -15.765 -20.106 1.00 93.88 90 ARG A O 1
ATOM 716 N N . ARG A 1 91 ? 0.951 -13.866 -20.751 1.00 94.50 91 ARG A N 1
ATOM 717 C CA . ARG A 1 91 ? 0.887 -14.148 -22.200 1.00 94.50 91 ARG A CA 1
ATOM 718 C C . ARG A 1 91 ? 2.209 -14.632 -22.797 1.00 94.50 91 ARG A C 1
ATOM 720 O O . ARG A 1 91 ? 2.267 -14.877 -23.992 1.00 94.50 91 ARG A O 1
ATOM 727 N N . GLY A 1 92 ? 3.267 -14.738 -21.990 1.00 93.75 92 GLY A N 1
ATOM 728 C CA . GLY A 1 92 ? 4.581 -15.207 -22.448 1.00 93.75 92 GLY A CA 1
ATOM 729 C C . GLY A 1 92 ? 5.294 -14.273 -23.434 1.00 93.75 92 GLY A C 1
ATOM 730 O O . GLY A 1 92 ? 6.283 -14.671 -24.035 1.00 93.75 92 GLY A O 1
ATOM 731 N N . VAL A 1 93 ? 4.816 -13.038 -23.602 1.00 94.81 93 VAL A N 1
ATOM 732 C CA . VAL A 1 93 ? 5.413 -12.034 -24.491 1.00 94.81 93 VAL A CA 1
ATOM 733 C C . VAL A 1 93 ? 5.966 -10.863 -23.686 1.00 94.81 93 VAL A C 1
ATOM 735 O O . VAL A 1 93 ? 5.412 -10.490 -22.649 1.00 94.81 93 VAL A O 1
ATOM 738 N N . ILE A 1 94 ? 7.064 -10.279 -24.165 1.00 92.06 94 ILE A N 1
ATOM 739 C CA . ILE A 1 94 ? 7.714 -9.118 -23.551 1.00 92.06 94 ILE A CA 1
ATOM 740 C C . ILE A 1 94 ? 7.274 -7.859 -24.302 1.00 92.06 94 ILE A C 1
ATOM 742 O O . ILE A 1 94 ? 7.280 -7.825 -25.531 1.00 92.06 94 ILE A O 1
ATOM 746 N N . TYR A 1 95 ? 6.886 -6.815 -23.565 1.00 93.88 95 TYR A N 1
ATOM 747 C CA . TYR A 1 95 ? 6.501 -5.539 -24.167 1.00 93.88 95 TYR A CA 1
ATOM 748 C C . TYR A 1 95 ? 7.696 -4.899 -24.904 1.00 93.88 95 TYR A C 1
ATOM 750 O O . TYR A 1 95 ? 8.775 -4.845 -24.316 1.00 93.88 95 TYR A O 1
ATOM 758 N N . PRO A 1 96 ? 7.538 -4.342 -26.123 1.00 94.31 96 PRO A N 1
ATOM 759 C CA . PRO A 1 96 ? 8.672 -3.899 -26.945 1.00 94.31 96 PRO A CA 1
ATOM 760 C C . PRO A 1 96 ? 9.617 -2.873 -26.302 1.00 94.31 96 PRO A C 1
ATOM 762 O O . PRO A 1 96 ? 10.798 -2.832 -26.629 1.00 94.31 96 PRO A O 1
ATOM 765 N N . SER A 1 97 ? 9.126 -2.022 -25.393 1.00 93.25 97 SER A N 1
ATOM 766 C CA . SER A 1 97 ? 9.981 -1.042 -24.702 1.00 93.25 97 SER A CA 1
ATOM 767 C C . SER A 1 97 ? 10.684 -1.597 -23.459 1.00 93.25 97 SER A C 1
ATOM 769 O O . SER A 1 97 ? 11.545 -0.919 -22.885 1.00 93.25 97 SER A O 1
ATOM 771 N N . HIS A 1 98 ? 10.326 -2.806 -23.020 1.00 93.56 98 HIS A N 1
ATOM 772 C CA . HIS A 1 98 ? 10.978 -3.447 -21.895 1.00 93.56 98 HIS A CA 1
ATOM 773 C C . HIS A 1 98 ? 12.364 -3.922 -22.319 1.00 93.56 98 HIS A C 1
ATOM 775 O O . HIS A 1 98 ? 12.508 -4.750 -23.210 1.00 93.56 98 HIS A O 1
ATOM 781 N N . LYS A 1 99 ? 13.385 -3.403 -21.639 1.00 92.69 99 LYS A N 1
ATOM 782 C CA . LYS A 1 99 ? 14.764 -3.849 -21.810 1.00 92.69 99 LYS A CA 1
ATOM 783 C C . LYS A 1 99 ? 15.077 -4.916 -20.781 1.00 92.69 99 LYS A C 1
ATOM 785 O O . LYS A 1 99 ? 14.903 -4.677 -19.583 1.00 92.69 99 LYS A O 1
ATOM 790 N N . THR A 1 100 ? 15.614 -6.028 -21.248 1.00 93.31 100 THR A N 1
ATOM 791 C CA . THR A 1 100 ? 16.262 -7.033 -20.409 1.00 93.31 100 THR A CA 1
ATOM 792 C C . THR A 1 100 ? 17.414 -6.413 -19.611 1.00 93.31 100 THR A C 1
ATOM 794 O O . THR A 1 100 ? 17.942 -5.345 -19.947 1.00 93.31 100 THR A O 1
ATOM 797 N N . GLU A 1 101 ? 17.836 -7.074 -18.533 1.00 93.44 101 GLU A N 1
ATOM 798 C CA . GLU A 1 101 ? 18.963 -6.583 -17.729 1.00 93.44 101 GLU A CA 1
ATOM 799 C C . GLU A 1 101 ? 20.263 -6.480 -18.536 1.00 93.44 101 GLU A C 1
ATOM 801 O O . GLU A 1 101 ? 21.039 -5.539 -18.337 1.00 93.44 101 GLU A O 1
ATOM 806 N N . ASP A 1 102 ? 20.460 -7.362 -19.516 1.00 93.88 102 ASP A N 1
ATOM 807 C CA . ASP A 1 102 ? 21.592 -7.296 -20.435 1.00 93.88 102 ASP A CA 1
ATOM 808 C C . ASP A 1 102 ? 21.522 -6.092 -21.370 1.00 93.88 102 ASP A C 1
ATOM 810 O O . ASP A 1 102 ? 22.505 -5.362 -21.509 1.00 93.88 102 ASP A O 1
ATOM 814 N N . GLU A 1 103 ? 20.360 -5.796 -21.947 1.00 93.88 103 GLU A N 1
ATOM 815 C CA . GLU A 1 103 ? 20.184 -4.598 -22.770 1.00 93.88 103 GLU A CA 1
ATOM 816 C C . GLU A 1 103 ? 20.370 -3.315 -21.951 1.00 93.88 103 GLU A C 1
ATOM 818 O O . GLU A 1 103 ? 21.010 -2.360 -22.411 1.00 93.88 103 GLU A O 1
ATOM 823 N N . LYS A 1 104 ? 19.876 -3.284 -20.704 1.00 95.50 104 LYS A N 1
ATOM 824 C CA . LYS A 1 104 ? 20.135 -2.169 -19.780 1.00 95.50 104 LYS A CA 1
ATOM 825 C C . LYS A 1 104 ? 21.631 -2.043 -19.483 1.00 95.50 104 LYS A C 1
ATOM 827 O O . LYS A 1 104 ? 22.161 -0.929 -19.502 1.00 95.50 104 LYS A O 1
ATOM 832 N N . ARG A 1 105 ? 22.329 -3.156 -19.240 1.00 95.44 105 ARG A N 1
ATOM 833 C CA . ARG A 1 105 ? 23.780 -3.198 -18.994 1.00 95.44 105 ARG A CA 1
ATOM 834 C C . ARG A 1 105 ? 24.569 -2.685 -20.197 1.00 95.44 105 ARG A C 1
ATOM 836 O O . ARG A 1 105 ? 25.414 -1.805 -20.031 1.00 95.44 105 ARG A O 1
ATOM 843 N N . LEU A 1 106 ? 24.255 -3.151 -21.404 1.00 96.31 106 LEU A N 1
ATOM 844 C CA . LEU A 1 106 ? 24.873 -2.688 -22.649 1.00 96.31 106 LEU A CA 1
ATOM 845 C C . LEU A 1 106 ? 24.648 -1.187 -22.869 1.00 96.31 106 LEU A C 1
ATOM 847 O O . LEU A 1 106 ? 25.591 -0.464 -23.200 1.00 96.31 106 LEU A O 1
ATOM 851 N N . ALA A 1 107 ? 23.435 -0.689 -22.614 1.00 94.00 107 ALA A N 1
ATOM 852 C CA . ALA A 1 107 ? 23.126 0.735 -22.716 1.00 94.00 107 ALA A CA 1
ATOM 853 C C . ALA A 1 107 ? 23.930 1.581 -21.710 1.00 94.00 107 ALA A C 1
ATOM 855 O O . ALA A 1 107 ? 24.504 2.607 -22.092 1.00 94.00 107 ALA A O 1
ATOM 856 N N . ARG A 1 108 ? 24.033 1.139 -20.446 1.00 96.12 108 ARG A N 1
ATOM 857 C CA . ARG A 1 108 ? 24.862 1.801 -19.421 1.00 96.12 108 ARG A CA 1
ATOM 858 C C . ARG A 1 108 ? 26.339 1.817 -19.818 1.00 96.12 108 ARG A C 1
ATOM 860 O O . ARG A 1 108 ? 26.966 2.873 -19.754 1.00 96.12 108 ARG A O 1
ATOM 867 N N . ASN A 1 109 ? 26.872 0.696 -20.304 1.00 96.31 109 ASN A N 1
ATOM 868 C CA . ASN A 1 109 ? 28.267 0.586 -20.744 1.00 96.31 109 ASN A CA 1
ATOM 869 C C . ASN A 1 109 ? 28.561 1.483 -21.950 1.00 96.31 109 ASN A C 1
ATOM 871 O O . ASN A 1 109 ? 29.576 2.181 -21.968 1.00 96.31 109 ASN A O 1
ATOM 875 N N . LYS A 1 110 ? 27.654 1.524 -22.935 1.00 96.75 110 LYS A N 1
ATOM 876 C CA . LYS A 1 110 ? 27.758 2.432 -24.085 1.00 96.75 110 LYS A CA 1
ATOM 877 C C . LYS A 1 110 ? 27.797 3.888 -23.620 1.00 96.75 110 LYS A C 1
ATOM 879 O O . LYS A 1 110 ? 28.676 4.630 -24.053 1.00 96.75 110 LYS A O 1
ATOM 884 N N . LYS A 1 111 ? 26.900 4.282 -22.706 1.00 96.69 111 LYS A N 1
ATOM 885 C CA . LYS A 1 111 ? 26.873 5.637 -22.134 1.00 96.69 111 LYS A CA 1
ATOM 886 C C . LYS A 1 111 ? 28.177 5.961 -21.400 1.00 96.69 111 LYS A C 1
ATOM 888 O O . LYS A 1 111 ? 28.787 6.983 -21.692 1.00 96.69 111 LYS A O 1
ATOM 893 N N . ALA A 1 112 ? 28.651 5.070 -20.528 1.00 96.31 112 ALA A N 1
ATOM 894 C CA . ALA A 1 112 ? 29.902 5.253 -19.790 1.00 96.31 112 ALA A CA 1
ATOM 895 C C . ALA A 1 112 ? 31.117 5.391 -20.723 1.00 96.31 112 ALA A C 1
ATOM 897 O O . ALA A 1 112 ? 31.961 6.262 -20.513 1.00 96.31 112 ALA A O 1
ATOM 898 N N . ARG A 1 113 ? 31.187 4.579 -21.787 1.00 96.44 113 ARG A N 1
ATOM 899 C CA . ARG A 1 113 ? 32.246 4.666 -22.802 1.00 96.44 113 ARG A CA 1
ATOM 900 C C . ARG A 1 113 ? 32.250 6.024 -23.502 1.00 96.44 113 ARG A C 1
ATOM 902 O O . ARG A 1 113 ? 33.311 6.622 -23.641 1.00 96.44 113 ARG A O 1
ATOM 909 N N . LEU A 1 114 ? 31.081 6.518 -23.910 1.00 96.62 114 LEU A N 1
ATOM 910 C CA . LEU A 1 114 ? 30.953 7.822 -24.566 1.00 96.62 114 LEU A CA 1
ATOM 911 C C . LEU A 1 114 ? 31.338 8.973 -23.627 1.00 96.62 114 LEU A C 1
ATOM 913 O O . LEU A 1 114 ? 32.087 9.858 -24.033 1.00 96.62 114 LEU A O 1
ATOM 917 N N . THR A 1 115 ? 30.901 8.936 -22.364 1.00 96.50 115 THR A N 1
ATOM 918 C CA . THR A 1 115 ? 31.282 9.941 -21.359 1.00 96.50 115 THR A CA 1
ATOM 919 C C . THR A 1 115 ? 32.795 9.973 -21.139 1.00 96.50 115 THR A C 1
ATOM 921 O O . THR A 1 115 ? 33.390 11.047 -21.173 1.00 96.50 115 THR A O 1
ATOM 924 N N . ARG A 1 116 ? 33.437 8.806 -20.977 1.00 95.75 116 ARG A N 1
ATOM 925 C CA . ARG A 1 116 ? 34.899 8.706 -20.820 1.00 95.75 116 ARG A CA 1
ATOM 926 C C . ARG A 1 116 ? 35.643 9.223 -22.050 1.00 95.75 116 ARG A C 1
ATOM 928 O O . ARG A 1 116 ? 36.621 9.946 -21.906 1.00 95.75 116 ARG A O 1
ATOM 935 N N . ALA A 1 117 ? 35.167 8.889 -23.250 1.00 95.06 117 ALA A N 1
ATOM 936 C CA . ALA A 1 117 ? 35.754 9.385 -24.492 1.00 95.06 117 ALA A CA 1
ATOM 937 C C . ALA A 1 117 ? 35.654 10.916 -24.602 1.00 95.06 117 ALA A C 1
ATOM 939 O O . ALA A 1 117 ? 36.631 11.557 -24.978 1.00 95.06 117 ALA A O 1
ATOM 940 N N . LYS A 1 118 ? 34.510 11.506 -24.223 1.00 95.44 118 LYS A N 1
ATOM 941 C CA . LYS A 1 118 ? 34.325 12.965 -24.198 1.00 95.44 118 LYS A CA 1
ATOM 942 C C . LYS A 1 118 ? 35.262 13.642 -23.193 1.00 95.44 118 LYS A C 1
ATOM 944 O O . LYS A 1 118 ? 35.904 14.620 -23.550 1.00 95.44 118 LYS A O 1
ATOM 949 N N . ALA A 1 119 ? 35.379 13.101 -21.978 1.00 94.31 119 ALA A N 1
ATOM 950 C CA . ALA A 1 119 ? 36.281 13.631 -20.954 1.00 94.31 119 ALA A CA 1
ATOM 951 C C . ALA A 1 119 ? 37.754 13.563 -21.389 1.00 94.31 119 ALA A C 1
ATOM 953 O O . ALA A 1 119 ? 38.487 14.529 -21.216 1.00 94.31 119 ALA A O 1
ATOM 954 N N . LYS A 1 120 ? 38.170 12.452 -22.017 1.00 94.38 120 LYS A N 1
ATOM 955 C CA . LYS A 1 120 ? 39.531 12.303 -22.549 1.00 94.38 120 LYS A CA 1
ATOM 956 C C . LYS A 1 120 ? 39.839 13.316 -23.658 1.00 94.38 120 LYS A C 1
ATOM 958 O O . LYS A 1 120 ? 40.950 13.822 -23.694 1.00 94.38 120 LYS A O 1
ATOM 963 N N . ARG A 1 121 ? 38.881 13.600 -24.551 1.00 92.94 121 ARG A N 1
ATOM 964 C CA . ARG A 1 121 ? 39.040 14.627 -25.598 1.00 92.94 121 ARG A CA 1
ATOM 965 C C . ARG A 1 121 ? 39.169 16.025 -24.999 1.00 92.94 121 ARG A C 1
ATOM 967 O O . ARG A 1 121 ? 40.129 16.705 -25.312 1.00 92.94 121 ARG A O 1
ATOM 974 N N . ALA A 1 122 ? 38.279 16.385 -24.074 1.00 90.25 122 ALA A N 1
ATOM 975 C CA . ALA A 1 122 ? 38.330 17.681 -23.399 1.00 90.25 122 ALA A CA 1
ATOM 976 C C . ALA A 1 122 ? 39.658 17.901 -22.654 1.00 90.25 122 ALA A C 1
ATOM 978 O O . ALA A 1 122 ? 40.226 18.976 -22.745 1.00 90.25 122 ALA A O 1
ATOM 979 N N . ALA A 1 123 ? 40.183 16.873 -21.976 1.00 87.06 123 ALA A N 1
ATOM 980 C CA . ALA A 1 123 ? 41.475 16.955 -21.292 1.00 87.06 123 ALA A CA 1
ATOM 981 C C . ALA A 1 123 ? 42.681 17.072 -22.243 1.00 87.06 123 ALA A C 1
ATOM 983 O O . ALA A 1 123 ? 43.732 17.524 -21.814 1.00 87.06 123 ALA A O 1
ATOM 984 N N . ALA A 1 124 ? 42.552 16.637 -23.501 1.00 84.19 124 ALA A N 1
ATOM 985 C CA . ALA A 1 124 ? 43.604 16.740 -24.514 1.00 84.19 124 ALA A CA 1
ATOM 986 C C . ALA A 1 124 ? 43.566 18.066 -25.301 1.00 84.19 124 ALA A C 1
ATOM 988 O O . ALA A 1 124 ? 44.489 18.339 -26.061 1.00 84.19 124 ALA A O 1
ATOM 989 N N . GLU A 1 125 ? 42.492 18.847 -25.159 1.00 78.62 125 GLU A N 1
ATOM 990 C CA . GLU A 1 125 ? 42.290 20.159 -25.794 1.00 78.62 125 GLU A CA 1
ATOM 991 C C . GLU A 1 125 ? 42.643 21.333 -24.849 1.00 78.62 125 GLU A C 1
ATOM 993 O O . GLU A 1 125 ? 42.596 22.488 -25.267 1.00 78.62 125 GLU A O 1
ATOM 998 N N . THR A 1 126 ? 43.002 21.032 -23.594 1.00 61.28 126 THR A N 1
ATOM 999 C CA . THR A 1 126 ? 43.568 21.939 -22.570 1.00 61.28 126 THR A CA 1
ATOM 1000 C C . THR A 1 126 ? 45.063 21.735 -22.439 1.00 61.28 126 THR A C 1
ATOM 1002 O O . THR A 1 126 ? 45.770 22.751 -22.271 1.00 61.28 126 THR A O 1
#

InterPro domains:
  IPR004211 Recombination endonuclease VII [PF02945] (15-84)
  IPR038563 Recombination endonuclease VII superfamily [G3DSA:3.40.1800.10] (4-70)
  IPR044925 His-Me finger superfamily [SSF54060] (2-85)